Protein AF-A0A5C4UYP1-F1 (afdb_monomer_lite)

Foldseek 3Di:
DDDDVVVVCVVQVVQVKDWDWDDDVPDDIDIDIGGDDDPPPDPPDPDDDD

pLDDT: mean 88.24, std 13.47, range [58.25, 98.12]

Sequence (50 aa):
PGSGLAGLAERLTAVDGLLAIDSPHGGPTTI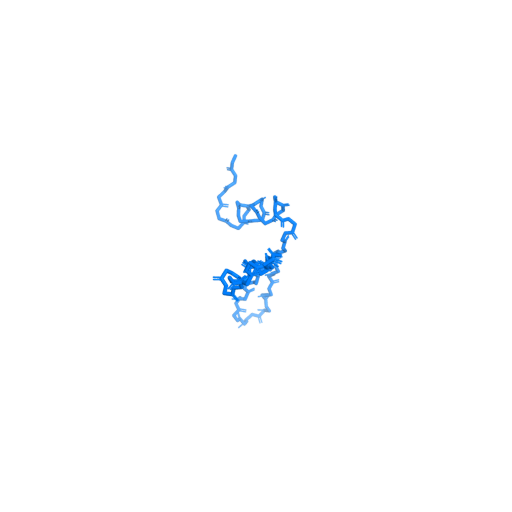TAELPWRDRDGTSGGVRPR

InterPro domains:
  IPR036890 Histidine kinase/HSP90-like ATPase superfamily [G3DSA:3.30.565.10] (1-38)

Secondary structure (DSSP, 8-state):
---HHHHHHHHHHTTT-EEEEE--TTS--EEEEE--------S-------

Organism: NCBI:txid555059

Structure (mmCIF, N/CA/C/O backbone):
data_AF-A0A5C4UYP1-F1
#
_entry.id   AF-A0A5C4UYP1-F1
#
loop_
_atom_site.group_PDB
_atom_site.id
_atom_site.type_symbol
_atom_site.label_atom_id
_atom_site.label_alt_id
_atom_site.label_comp_id
_atom_site.label_asym_id
_atom_site.label_entity_id
_atom_site.label_seq_id
_atom_site.pdbx_PDB_ins_code
_atom_site.Cartn_x
_atom_site.Cartn_y
_atom_site.Cartn_z
_atom_site.occupancy
_atom_site.B_iso_or_equiv
_atom_site.auth_seq_id
_atom_site.auth_comp_id
_atom_site.auth_asym_id
_atom_site.auth_atom_id
_atom_site.pdbx_PDB_model_num
ATOM 1 N N . PRO A 1 1 ? 10.762 11.460 -5.182 1.00 68.06 1 PRO A N 1
ATOM 2 C CA . PRO A 1 1 ? 10.776 10.094 -4.605 1.00 68.06 1 PRO A CA 1
ATOM 3 C C . PRO A 1 1 ? 9.806 9.999 -3.422 1.00 68.06 1 PRO A C 1
ATOM 5 O O . PRO A 1 1 ? 9.979 10.745 -2.458 1.00 68.06 1 PRO A O 1
ATOM 8 N N . GLY A 1 2 ? 8.783 9.143 -3.514 1.00 82.81 2 GLY A N 1
ATOM 9 C CA . GLY A 1 2 ? 7.841 8.907 -2.418 1.00 82.81 2 GLY A CA 1
ATOM 10 C C . GLY A 1 2 ? 8.409 7.991 -1.323 1.00 82.81 2 GLY A C 1
ATOM 11 O O . GLY A 1 2 ? 9.236 7.112 -1.582 1.00 82.81 2 GLY A O 1
ATOM 12 N N . SER A 1 3 ? 7.954 8.177 -0.083 1.00 93.38 3 SER A N 1
ATOM 13 C CA . SER A 1 3 ? 8.205 7.278 1.055 1.00 93.38 3 SER A CA 1
ATOM 14 C C . SER A 1 3 ? 6.887 6.688 1.579 1.00 93.38 3 SER A C 1
ATOM 16 O O . SER A 1 3 ? 5.806 7.044 1.103 1.00 93.38 3 SER A O 1
ATOM 18 N N . GLY A 1 4 ? 6.964 5.740 2.519 1.00 95.38 4 GLY A N 1
ATOM 19 C CA . GLY A 1 4 ? 5.781 5.092 3.095 1.00 95.38 4 GLY A CA 1
ATOM 20 C C . GLY A 1 4 ? 4.909 4.399 2.042 1.00 95.38 4 GLY A C 1
ATOM 21 O O . GLY A 1 4 ? 5.422 3.791 1.101 1.00 95.38 4 GLY A O 1
ATOM 22 N N . LEU A 1 5 ? 3.586 4.512 2.188 1.00 95.69 5 LEU A N 1
ATOM 23 C CA . LEU A 1 5 ? 2.621 3.888 1.275 1.00 95.69 5 LEU A CA 1
ATOM 24 C C . LEU A 1 5 ? 2.650 4.487 -0.134 1.00 95.69 5 LEU A C 1
ATOM 26 O O . LEU A 1 5 ? 2.475 3.748 -1.096 1.00 95.69 5 LEU A O 1
ATOM 30 N N . ALA A 1 6 ? 2.935 5.785 -0.274 1.00 95.44 6 ALA A N 1
ATOM 31 C CA . ALA A 1 6 ? 3.089 6.412 -1.587 1.00 95.44 6 ALA A CA 1
ATOM 32 C C . ALA A 1 6 ? 4.280 5.806 -2.343 1.00 95.44 6 ALA A C 1
ATOM 34 O O . ALA A 1 6 ? 4.157 5.407 -3.497 1.00 95.44 6 ALA A O 1
ATOM 35 N N . GLY A 1 7 ? 5.412 5.635 -1.654 1.00 96.88 7 GLY A N 1
ATOM 36 C CA . GLY A 1 7 ? 6.564 4.947 -2.229 1.00 96.88 7 GLY A CA 1
ATOM 37 C C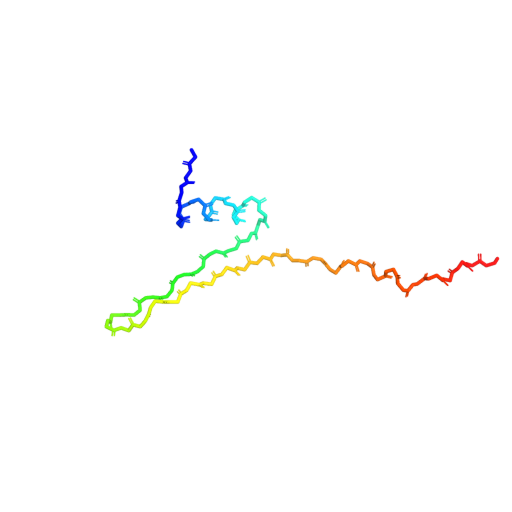 . GLY A 1 7 ? 6.293 3.467 -2.531 1.00 96.88 7 GLY A C 1
ATOM 38 O O . GLY A 1 7 ? 6.839 2.933 -3.496 1.00 96.88 7 GLY A O 1
ATOM 39 N N . LEU A 1 8 ? 5.493 2.778 -1.716 1.00 96.38 8 LEU A N 1
ATOM 40 C CA . LEU A 1 8 ? 5.110 1.389 -1.982 1.00 96.38 8 LEU A CA 1
ATOM 41 C C . LEU A 1 8 ? 4.219 1.287 -3.229 1.00 96.38 8 LEU A C 1
ATOM 43 O O . LEU A 1 8 ? 4.485 0.449 -4.086 1.00 96.38 8 LEU A O 1
ATOM 47 N N . ALA A 1 9 ? 3.222 2.165 -3.357 1.00 96.56 9 ALA A N 1
ATOM 48 C CA . ALA A 1 9 ? 2.340 2.228 -4.519 1.00 96.56 9 ALA A CA 1
ATOM 49 C C . ALA A 1 9 ? 3.131 2.480 -5.811 1.00 96.56 9 ALA A C 1
ATOM 51 O O . ALA A 1 9 ? 2.952 1.753 -6.781 1.00 96.56 9 ALA A O 1
ATOM 52 N N . GLU A 1 10 ? 4.079 3.426 -5.799 1.00 96.31 10 GLU A N 1
ATOM 53 C CA . GLU A 1 10 ? 4.985 3.672 -6.934 1.00 96.31 10 GLU A CA 1
ATOM 54 C C . GLU A 1 10 ? 5.747 2.402 -7.359 1.00 96.31 10 GLU A C 1
ATOM 56 O O . GLU A 1 10 ? 5.862 2.110 -8.549 1.00 96.31 10 GLU A O 1
ATOM 61 N N . ARG A 1 11 ? 6.253 1.623 -6.392 1.00 95.75 11 ARG A N 1
ATOM 62 C CA . ARG A 1 11 ? 7.007 0.385 -6.661 1.00 95.75 11 ARG A CA 1
ATOM 63 C C . ARG A 1 11 ? 6.127 -0.735 -7.205 1.00 95.75 11 ARG A C 1
ATOM 65 O O . ARG A 1 11 ? 6.589 -1.489 -8.052 1.00 95.75 11 ARG A O 1
ATOM 72 N N . LEU A 1 12 ? 4.890 -0.845 -6.725 1.00 97.00 12 LEU A N 1
ATOM 73 C CA . LEU A 1 12 ? 3.939 -1.846 -7.208 1.00 97.00 12 LEU A CA 1
ATOM 74 C C . LEU A 1 12 ? 3.486 -1.530 -8.633 1.00 97.00 12 LEU A C 1
ATOM 76 O O . LEU A 1 12 ? 3.523 -2.421 -9.474 1.00 97.00 12 LEU A O 1
ATOM 80 N N . THR A 1 13 ? 3.201 -0.263 -8.947 1.00 96.00 13 THR A N 1
ATOM 81 C CA . THR A 1 13 ? 2.894 0.166 -10.322 1.00 96.00 13 THR A CA 1
ATOM 82 C C . THR A 1 13 ? 4.008 -0.203 -11.305 1.00 96.00 13 THR A C 1
ATOM 84 O O . THR A 1 13 ? 3.725 -0.589 -12.432 1.00 96.00 13 THR A O 1
ATOM 87 N N . ALA A 1 14 ? 5.278 -0.130 -10.891 1.00 96.31 14 ALA A N 1
ATOM 88 C CA . ALA A 1 14 ? 6.413 -0.472 -11.753 1.00 96.31 14 ALA A CA 1
ATOM 89 C C . ALA A 1 14 ? 6.486 -1.962 -12.144 1.00 96.31 14 ALA A C 1
ATOM 91 O O . ALA A 1 14 ? 7.192 -2.301 -13.093 1.00 96.31 14 ALA A O 1
ATOM 92 N N . VAL A 1 15 ? 5.800 -2.842 -11.409 1.00 96.44 15 VAL A N 1
ATOM 93 C CA . VAL A 1 15 ? 5.760 -4.292 -11.656 1.00 96.44 15 VAL A CA 1
ATOM 94 C C . VAL A 1 15 ? 4.350 -4.786 -11.976 1.00 96.44 15 VAL A C 1
ATOM 96 O O . V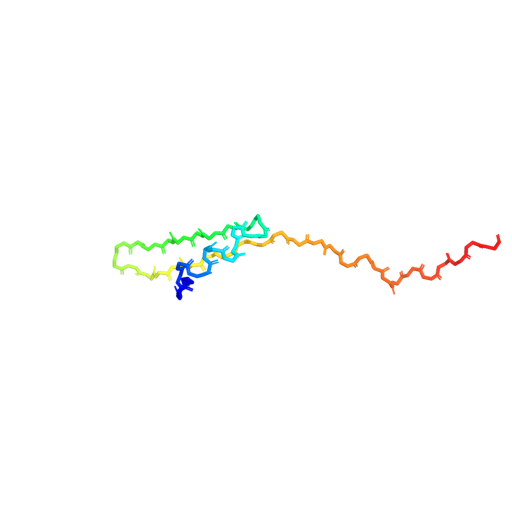AL A 1 15 ? 4.084 -5.968 -11.799 1.00 96.44 15 VAL A O 1
ATOM 99 N N . ASP A 1 16 ? 3.443 -3.897 -12.391 1.00 96.19 16 ASP A N 1
ATOM 100 C CA . ASP A 1 16 ? 2.025 -4.216 -12.622 1.00 96.19 16 ASP A CA 1
ATOM 101 C C . ASP A 1 16 ? 1.348 -4.893 -11.407 1.00 96.19 16 ASP A C 1
ATOM 103 O O . ASP A 1 16 ? 0.459 -5.733 -11.541 1.00 96.19 16 ASP A O 1
ATOM 107 N N . GLY A 1 17 ? 1.804 -4.548 -10.201 1.00 96.38 17 GLY A N 1
ATOM 108 C CA . GLY A 1 17 ? 1.235 -4.989 -8.932 1.00 96.38 17 GLY A CA 1
ATOM 109 C C . GLY A 1 17 ? 0.114 -4.075 -8.435 1.00 96.38 17 GLY A C 1
ATOM 110 O O . GLY A 1 17 ? -0.108 -2.979 -8.953 1.00 96.38 17 GLY A O 1
ATOM 111 N N . LEU A 1 18 ? -0.567 -4.506 -7.374 1.00 97.38 18 LEU A N 1
ATOM 112 C CA . LEU A 1 18 ? -1.698 -3.795 -6.770 1.00 97.38 18 LEU A CA 1
ATOM 113 C C . LEU A 1 18 ? -1.468 -3.567 -5.274 1.00 97.38 18 LEU A C 1
ATOM 115 O O . LEU A 1 18 ? -0.944 -4.434 -4.578 1.00 97.38 18 LEU A O 1
ATOM 119 N N . LEU A 1 19 ? -1.905 -2.410 -4.770 1.00 97.69 19 LEU A N 1
ATOM 120 C CA . LEU A 1 19 ? -2.000 -2.122 -3.340 1.00 97.69 19 LEU A CA 1
ATOM 121 C C . LEU A 1 19 ? -3.465 -1.887 -2.963 1.00 97.69 19 LEU A C 1
ATOM 123 O O . LEU A 1 19 ? -4.073 -0.931 -3.442 1.00 97.69 19 LEU A O 1
ATOM 127 N N . ALA A 1 20 ? -4.013 -2.725 -2.088 1.00 97.81 20 ALA A N 1
ATOM 128 C CA . ALA A 1 20 ? -5.350 -2.571 -1.524 1.00 97.81 20 ALA A CA 1
ATOM 129 C C . ALA A 1 20 ? -5.263 -2.250 -0.027 1.00 97.81 20 ALA A C 1
ATOM 131 O O . ALA A 1 20 ? -4.425 -2.796 0.694 1.00 97.81 20 ALA A O 1
ATOM 132 N N . ILE A 1 21 ? -6.132 -1.355 0.440 1.00 97.56 21 ILE A N 1
ATOM 133 C CA . ILE A 1 21 ? -6.215 -0.950 1.844 1.00 97.56 21 ILE A CA 1
ATOM 134 C C . ILE A 1 21 ? -7.672 -1.066 2.273 1.00 97.56 21 ILE A C 1
ATOM 136 O O . ILE A 1 21 ? -8.540 -0.430 1.678 1.00 97.56 21 ILE A O 1
ATOM 140 N N . ASP A 1 22 ? -7.915 -1.848 3.318 1.00 98.12 22 ASP A N 1
ATOM 141 C CA . ASP A 1 22 ? -9.205 -1.936 3.994 1.00 98.12 22 ASP A CA 1
ATOM 142 C C . ASP A 1 22 ? -9.055 -1.381 5.415 1.00 98.12 22 ASP A C 1
ATOM 144 O O . ASP A 1 22 ? -8.195 -1.822 6.181 1.00 98.12 22 ASP A O 1
ATOM 148 N N . SER A 1 23 ? -9.847 -0.366 5.757 1.00 97.38 23 SER A N 1
ATOM 149 C CA . SER A 1 23 ? -9.786 0.312 7.060 1.00 97.38 23 SER A CA 1
ATOM 150 C C . SER A 1 23 ? -11.199 0.639 7.556 1.00 97.38 23 SER A C 1
ATOM 152 O O . SER A 1 23 ? -11.646 1.789 7.482 1.00 97.38 23 SER A O 1
ATOM 154 N N . PRO A 1 24 ? -11.952 -0.371 8.026 1.00 97.81 24 PRO A N 1
ATOM 155 C CA . PRO A 1 24 ? -13.289 -0.161 8.561 1.00 97.81 24 PRO A CA 1
ATOM 156 C C . PRO A 1 24 ? -13.265 0.746 9.799 1.00 97.81 24 PRO A C 1
ATOM 158 O O . PRO A 1 24 ? -12.353 0.678 10.627 1.00 97.81 24 PRO A O 1
ATOM 161 N N . HIS A 1 25 ? -14.301 1.569 9.979 1.00 97.81 25 HIS A N 1
ATOM 162 C CA . HIS A 1 25 ? -14.411 2.447 11.147 1.00 97.81 25 HIS A CA 1
ATOM 163 C C . HIS A 1 25 ? -14.390 1.656 12.464 1.00 97.81 25 HIS A C 1
ATOM 165 O O . HIS A 1 25 ? -15.200 0.755 12.671 1.00 97.81 25 HIS A O 1
ATOM 171 N N . GLY A 1 26 ? -13.474 2.017 13.369 1.00 97.31 26 GLY A N 1
ATOM 172 C CA . GLY A 1 26 ? -13.309 1.360 14.672 1.00 97.31 26 GLY A CA 1
ATOM 173 C C . GLY A 1 26 ? -12.681 -0.041 14.617 1.00 97.31 26 GLY A C 1
ATOM 174 O O . GLY A 1 26 ? -12.512 -0.658 15.666 1.00 97.31 26 GLY A O 1
ATOM 175 N N . GLY A 1 27 ? -12.335 -0.538 13.425 1.00 96.38 27 GLY A N 1
ATOM 176 C CA . GLY A 1 27 ? -11.687 -1.831 13.205 1.00 96.38 27 GLY A CA 1
ATOM 177 C C . GLY A 1 27 ? -10.179 -1.722 12.935 1.00 96.38 27 GLY A C 1
ATOM 178 O O . GLY A 1 27 ? -9.610 -0.626 12.957 1.00 96.38 27 GLY A O 1
ATOM 179 N N . PRO A 1 28 ? -9.502 -2.859 12.688 1.00 97.56 28 PRO A N 1
ATOM 180 C CA . PRO A 1 28 ? -8.102 -2.867 12.288 1.00 97.56 28 PRO A CA 1
ATOM 181 C C . PRO A 1 28 ? -7.944 -2.407 10.836 1.00 97.56 28 PRO A C 1
ATOM 183 O O . PRO A 1 28 ? -8.847 -2.542 10.018 1.00 97.56 28 PRO A O 1
ATOM 186 N N . THR A 1 29 ? -6.757 -1.909 10.504 1.00 97.81 29 THR A N 1
ATOM 187 C CA . THR A 1 29 ? -6.391 -1.617 9.115 1.00 97.81 29 THR A CA 1
ATOM 188 C C . THR A 1 29 ? -5.638 -2.801 8.525 1.00 97.81 29 THR A C 1
ATOM 190 O O . THR A 1 29 ? -4.654 -3.257 9.110 1.00 97.81 29 THR A O 1
ATOM 193 N N . THR A 1 30 ? -6.076 -3.263 7.357 1.00 98.12 30 THR A N 1
ATOM 194 C CA . THR A 1 30 ? -5.419 -4.309 6.571 1.00 98.12 30 THR A CA 1
ATOM 195 C C . THR A 1 30 ? -4.856 -3.702 5.294 1.00 98.12 30 THR A C 1
ATOM 197 O O . THR A 1 30 ? -5.529 -2.939 4.604 1.00 98.12 30 THR A O 1
ATOM 200 N N . ILE A 1 31 ? -3.609 -4.045 4.976 1.00 97.94 31 ILE A N 1
ATOM 201 C CA . ILE A 1 31 ? -2.931 -3.621 3.749 1.00 97.94 31 ILE A CA 1
ATOM 202 C C . ILE A 1 31 ? -2.498 -4.879 3.002 1.00 97.94 31 ILE A C 1
ATOM 204 O O . ILE A 1 31 ? -1.760 -5.695 3.556 1.00 97.94 31 ILE A O 1
ATOM 208 N N . THR A 1 32 ? -2.927 -5.010 1.749 1.00 97.94 32 THR A N 1
ATOM 209 C CA . THR A 1 32 ? -2.599 -6.141 0.874 1.00 97.94 32 THR A CA 1
ATOM 210 C C . THR A 1 32 ? -1.823 -5.640 -0.334 1.00 97.94 32 THR A C 1
ATOM 212 O O . THR A 1 32 ? -2.270 -4.728 -1.028 1.00 97.94 32 THR A O 1
ATOM 215 N N . ALA A 1 33 ? -0.665 -6.246 -0.589 1.00 97.94 33 ALA A N 1
ATOM 216 C CA . ALA A 1 33 ? 0.117 -6.023 -1.797 1.00 97.94 33 ALA A CA 1
ATOM 217 C C . ALA A 1 33 ? 0.086 -7.289 -2.658 1.00 97.94 33 ALA A C 1
ATOM 219 O O . ALA A 1 33 ? 0.480 -8.360 -2.194 1.00 97.94 33 ALA A O 1
ATOM 220 N N . GLU A 1 34 ? -0.356 -7.159 -3.902 1.00 97.31 34 GLU A N 1
ATOM 221 C CA . GLU A 1 34 ? -0.350 -8.242 -4.883 1.00 97.31 34 GLU A CA 1
ATOM 222 C C . GLU A 1 34 ? 0.770 -8.002 -5.891 1.00 97.31 34 GLU A C 1
ATOM 224 O O . GLU A 1 34 ? 0.926 -6.895 -6.412 1.00 97.31 34 GLU A O 1
ATOM 229 N N . LEU A 1 35 ? 1.565 -9.041 -6.152 1.00 96.38 35 LEU A N 1
ATOM 230 C CA . LEU A 1 35 ? 2.661 -8.994 -7.112 1.00 96.38 35 LEU A CA 1
ATOM 231 C C . LEU A 1 35 ? 2.507 -10.124 -8.131 1.00 96.38 35 LEU A C 1
ATOM 233 O O . LEU A 1 35 ? 2.323 -11.277 -7.726 1.00 96.38 35 LEU A O 1
ATOM 237 N N . PRO A 1 36 ? 2.649 -9.839 -9.435 1.00 93.19 36 PRO A N 1
ATOM 238 C CA . PRO A 1 36 ? 2.762 -10.894 -10.423 1.00 93.19 36 PRO A CA 1
ATOM 239 C C . PRO A 1 36 ? 4.079 -11.646 -10.214 1.00 93.19 36 PRO A C 1
ATOM 241 O O . PRO A 1 36 ? 5.156 -11.054 -10.116 1.00 93.19 36 PRO A O 1
ATOM 244 N N . TRP A 1 37 ? 3.999 -12.972 -10.165 1.00 88.81 37 TRP A N 1
ATOM 245 C CA . TRP A 1 37 ? 5.168 -13.839 -10.082 1.00 88.81 37 TRP A CA 1
ATOM 246 C C . TRP A 1 37 ? 5.140 -14.855 -11.215 1.00 88.81 37 TRP A C 1
ATOM 248 O O . TRP A 1 37 ? 4.082 -15.328 -11.628 1.00 88.81 37 TRP A O 1
ATOM 258 N N . ARG A 1 38 ? 6.322 -15.184 -11.727 1.00 82.50 38 ARG A N 1
ATOM 259 C CA . ARG A 1 38 ? 6.514 -16.309 -12.639 1.00 82.50 38 ARG A CA 1
ATOM 260 C C . ARG A 1 38 ? 7.210 -17.400 -11.861 1.00 82.50 38 ARG A C 1
ATOM 262 O O . ARG A 1 38 ? 8.136 -17.107 -11.103 1.00 82.50 38 ARG A O 1
ATOM 269 N N . ASP A 1 39 ? 6.794 -18.642 -12.070 1.00 82.75 39 ASP A N 1
ATOM 270 C CA . ASP A 1 39 ? 7.591 -19.756 -11.587 1.00 82.75 39 ASP A CA 1
ATOM 271 C C . ASP A 1 39 ? 9.007 -19.599 -12.141 1.00 82.75 39 ASP A C 1
ATOM 273 O O . ASP A 1 39 ? 9.202 -19.291 -13.320 1.00 82.75 39 ASP A O 1
ATOM 277 N N . ARG A 1 40 ? 10.012 -19.753 -11.278 1.00 76.06 40 ARG A N 1
ATOM 278 C CA . ARG A 1 40 ? 11.365 -19.940 -11.793 1.00 76.06 40 ARG A CA 1
ATOM 279 C C . ARG A 1 40 ? 11.321 -21.286 -12.483 1.00 76.06 40 ARG A C 1
ATOM 281 O O . ARG A 1 40 ? 11.229 -22.282 -11.770 1.00 76.06 40 ARG A O 1
ATOM 288 N N . ASP A 1 41 ? 11.336 -21.286 -13.817 1.00 70.75 41 ASP A N 1
ATOM 289 C CA . ASP A 1 41 ? 11.384 -22.492 -14.643 1.00 70.75 41 ASP A CA 1
ATOM 290 C C . ASP A 1 41 ? 12.225 -23.541 -13.925 1.00 70.75 41 ASP A C 1
ATOM 292 O O . ASP A 1 41 ? 13.412 -23.321 -13.659 1.00 70.75 41 ASP A O 1
ATOM 296 N N . GLY A 1 42 ? 11.569 -24.617 -13.490 1.00 64.88 42 GLY A N 1
ATOM 297 C CA . GLY A 1 42 ? 12.169 -25.593 -12.603 1.00 64.88 42 GLY A CA 1
ATOM 298 C C . GLY A 1 42 ? 13.446 -26.137 -13.224 1.00 64.88 42 GLY A C 1
ATOM 299 O O . GLY A 1 42 ? 13.406 -27.020 -14.077 1.00 64.88 42 GLY A O 1
ATOM 300 N N . THR A 1 43 ? 14.606 -25.687 -12.747 1.00 63.00 43 THR A N 1
ATOM 301 C CA . THR A 1 43 ? 15.903 -26.331 -12.986 1.00 63.00 43 THR A CA 1
ATOM 302 C C . THR A 1 43 ? 16.013 -27.627 -12.176 1.00 63.00 43 THR A C 1
ATOM 304 O O . THR A 1 43 ? 17.005 -27.918 -11.520 1.00 63.00 43 THR A O 1
ATOM 307 N N . SER A 1 44 ? 14.968 -28.446 -12.265 1.00 64.50 44 SER A N 1
ATOM 308 C CA . SER A 1 44 ? 14.955 -29.887 -12.048 1.00 64.50 44 SER A CA 1
ATOM 309 C C . SER A 1 44 ? 14.414 -30.514 -13.332 1.00 64.50 44 SER A C 1
ATOM 311 O O . SER A 1 44 ? 13.302 -31.019 -13.395 1.00 64.50 44 SER A O 1
ATOM 313 N N . GLY A 1 45 ? 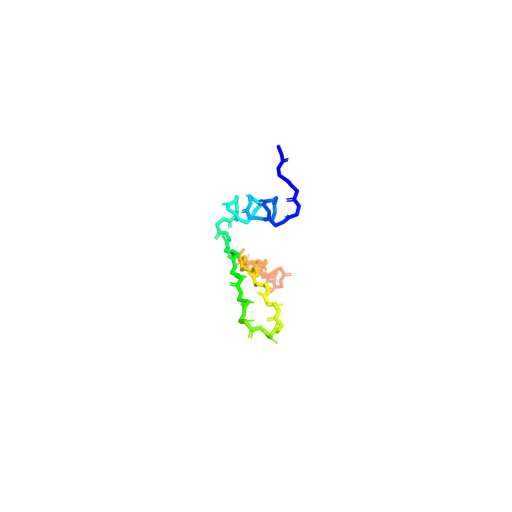15.200 -30.392 -14.400 1.00 58.25 45 GLY A N 1
ATOM 314 C CA . GLY A 1 45 ? 14.837 -30.841 -15.742 1.00 58.25 45 GLY A CA 1
ATOM 315 C C . GLY A 1 45 ? 16.062 -31.073 -16.615 1.00 58.25 45 GLY A C 1
ATOM 316 O O . GLY A 1 45 ? 16.053 -30.776 -17.804 1.00 58.25 45 GLY A O 1
ATOM 317 N N . GLY A 1 46 ? 17.149 -31.574 -16.023 1.00 62.34 46 GLY A N 1
ATOM 318 C CA . GLY A 1 46 ? 18.261 -32.137 -16.775 1.00 62.34 46 GLY A CA 1
ATOM 319 C C . GLY A 1 46 ? 17.836 -33.438 -17.452 1.00 62.34 46 GLY A C 1
ATOM 320 O O . GLY A 1 46 ? 18.175 -34.515 -16.979 1.00 62.34 46 GLY A O 1
ATOM 321 N N . VAL A 1 47 ? 17.119 -33.348 -18.570 1.00 63.47 47 VAL A N 1
ATOM 322 C CA 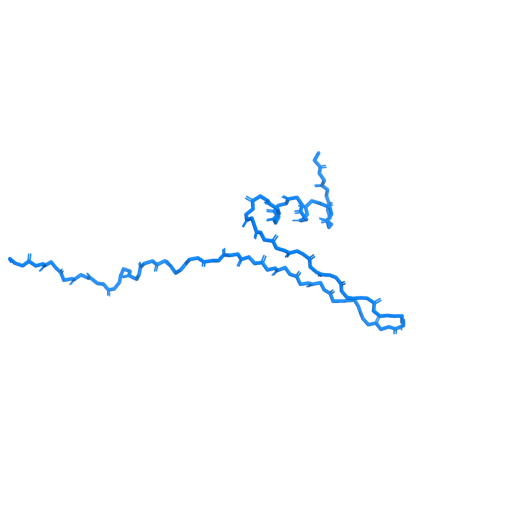. VAL A 1 47 ? 17.120 -34.397 -19.593 1.00 63.47 47 VAL A CA 1
ATOM 323 C C . VAL A 1 47 ? 17.620 -33.746 -20.868 1.00 63.47 47 VAL A C 1
ATOM 325 O O . VAL A 1 47 ? 16.887 -33.077 -21.590 1.00 63.47 47 VAL A O 1
ATOM 328 N N . ARG A 1 48 ? 18.917 -33.928 -21.123 1.00 61.50 48 ARG A N 1
ATOM 329 C CA . ARG A 1 48 ? 19.490 -33.715 -22.449 1.00 61.50 48 ARG A CA 1
ATOM 330 C C . ARG A 1 48 ? 18.908 -34.796 -23.368 1.00 61.50 48 ARG A C 1
ATOM 332 O O . ARG A 1 48 ? 19.122 -35.974 -23.069 1.00 61.50 48 ARG A O 1
ATOM 339 N N . PRO A 1 49 ? 18.190 -34.456 -24.450 1.00 66.62 49 PRO A N 1
ATOM 340 C CA . PRO A 1 49 ? 17.947 -35.426 -25.502 1.00 66.62 49 PRO A CA 1
ATOM 341 C C . PRO A 1 49 ? 19.300 -35.808 -26.118 1.00 66.62 49 PRO A C 1
ATOM 343 O O . PRO A 1 49 ? 20.149 -34.955 -26.379 1.00 66.62 49 PRO A O 1
ATOM 346 N N . ARG A 1 50 ? 19.495 -37.118 -26.218 1.00 66.06 50 ARG A N 1
ATOM 347 C CA . ARG A 1 50 ? 20.611 -37.803 -26.872 1.00 66.06 50 ARG A CA 1
ATOM 348 C C . ARG A 1 50 ? 20.520 -37.666 -28.383 1.00 66.06 50 ARG A C 1
ATOM 350 O O . ARG A 1 50 ? 19.377 -37.751 -28.883 1.00 66.06 50 ARG A O 1
#

Radius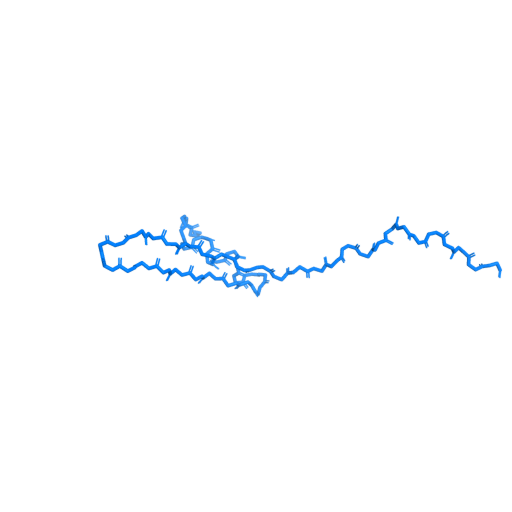 of gyration: 18.65 Å; chains: 1; bounding box: 35×48×42 Å